Protein AF-A0A8K1ZG36-F1 (afdb_monomer)

InterPro domains:
  IPR039428 NADH-ubiquinone oxidoreductase chain 4L/Mnh complex subunit C1-like [PF00420] (2-79)

Secondary structure (DSSP, 8-state):
-HHHHH-TT-HHHHHHHHHHHHHHHHHHHHHHTTT-S-THHHHHHHHHHHHHHHHHHHHHHHHHHHHSS--GGGGGTT--

Foldseek 3Di:
DVCLVVVQFALVVVLVVLLVVLVVVLVVVCVVCVPPPCCVVSVVSVVVSVVVSVVSVVVQVVCCVPQVDRGPVSVVVPPD

Mean predicted aligned error: 7.89 Å

Structure (mmCIF, N/CA/C/O backbone):
data_AF-A0A8K1ZG36-F1
#
_entry.id   AF-A0A8K1ZG36-F1
#
loop_
_atom_site.group_PDB
_atom_site.id
_atom_site.type_symbol
_atom_site.label_atom_id
_atom_site.label_alt_id
_atom_site.label_comp_id
_atom_site.label_asym_id
_atom_site.label_entity_id
_atom_site.label_seq_id
_atom_site.pdbx_PDB_ins_code
_atom_site.Cartn_x
_atom_site.Cartn_y
_atom_site.Cartn_z
_atom_site.occupancy
_atom_site.B_iso_or_equiv
_atom_site.auth_seq_id
_atom_site.auth_comp_id
_atom_site.auth_asym_id
_atom_site.auth_atom_id
_atom_site.pdbx_PDB_model_num
ATOM 1 N N . MET A 1 1 ? 4.819 -0.803 10.632 1.00 55.97 1 MET A N 1
ATOM 2 C CA . MET A 1 1 ? 4.630 -2.271 10.703 1.00 55.97 1 MET A CA 1
ATOM 3 C C . MET A 1 1 ? 4.222 -2.750 12.088 1.00 55.97 1 MET A C 1
ATOM 5 O O . MET A 1 1 ? 3.154 -3.327 12.184 1.00 55.97 1 MET A O 1
ATOM 9 N N . TYR A 1 2 ? 4.966 -2.471 13.166 1.00 53.53 2 TYR A N 1
ATOM 10 C CA . TYR A 1 2 ? 4.537 -2.882 14.518 1.00 53.53 2 TYR A CA 1
ATOM 11 C C . TYR A 1 2 ? 3.154 -2.334 14.921 1.00 53.53 2 TYR A C 1
ATOM 13 O O . TYR A 1 2 ? 2.378 -3.031 15.564 1.00 53.53 2 TYR A O 1
ATOM 21 N N . SER A 1 3 ? 2.778 -1.135 14.462 1.00 57.75 3 SER A N 1
ATOM 22 C CA . SER A 1 3 ? 1.424 -0.598 14.666 1.00 57.75 3 SER A CA 1
ATOM 23 C C . SER A 1 3 ? 0.314 -1.417 13.991 1.00 57.75 3 SER A C 1
ATOM 25 O O . SER A 1 3 ? -0.789 -1.445 14.523 1.00 57.75 3 SER A O 1
ATOM 27 N N . PHE A 1 4 ? 0.591 -2.105 12.875 1.00 59.00 4 PHE A N 1
ATOM 28 C CA . PHE A 1 4 ? -0.380 -2.970 12.191 1.00 59.00 4 PHE A CA 1
ATOM 29 C C . PHE A 1 4 ? -0.752 -4.169 13.063 1.00 59.00 4 PHE A C 1
ATOM 31 O O . PHE A 1 4 ? -1.927 -4.477 13.223 1.00 59.00 4 PHE A O 1
ATOM 38 N N . PHE A 1 5 ? 0.252 -4.793 13.685 1.00 57.00 5 PHE A N 1
ATOM 39 C CA . PHE A 1 5 ? 0.060 -5.966 14.538 1.00 57.00 5 PHE A CA 1
ATOM 40 C C . PHE A 1 5 ? -0.524 -5.627 15.918 1.00 57.00 5 PHE A C 1
ATOM 42 O O . PHE A 1 5 ? -1.259 -6.435 16.473 1.00 57.00 5 PHE A O 1
ATOM 49 N N . TYR A 1 6 ? -0.223 -4.446 16.476 1.00 48.41 6 TYR A N 1
ATOM 50 C CA . TYR A 1 6 ? -0.617 -4.093 17.852 1.00 48.41 6 TYR A CA 1
ATOM 51 C C . TYR A 1 6 ? -1.837 -3.161 17.967 1.00 48.41 6 TYR A C 1
ATOM 53 O O . TYR A 1 6 ? -2.426 -3.066 19.043 1.00 48.41 6 TYR A O 1
ATOM 61 N N . LYS A 1 7 ? -2.237 -2.460 16.896 1.00 50.47 7 LYS A N 1
ATOM 62 C CA . LYS A 1 7 ? -3.394 -1.539 16.881 1.00 50.47 7 LYS A CA 1
ATOM 63 C C . LYS A 1 7 ? -4.424 -1.916 15.811 1.00 50.47 7 LYS A C 1
ATOM 65 O O . LYS A 1 7 ? -5.014 -1.044 15.174 1.00 50.47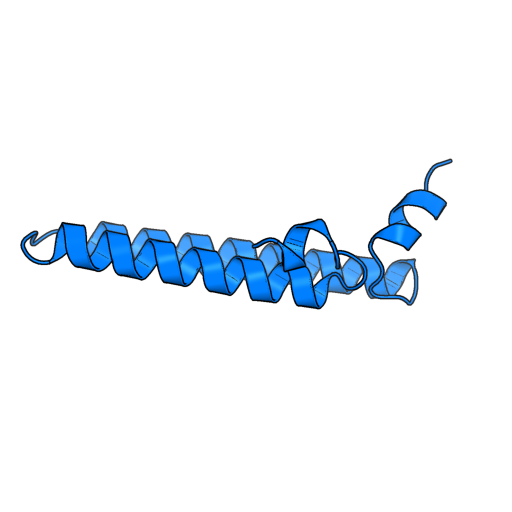 7 LYS A O 1
ATOM 70 N N . SER A 1 8 ? -4.699 -3.208 15.653 1.00 55.66 8 SER A N 1
ATOM 71 C CA . SER A 1 8 ? -5.749 -3.744 14.769 1.00 55.66 8 SER A CA 1
ATOM 72 C C . SER A 1 8 ? -7.173 -3.517 15.313 1.00 55.66 8 SER A C 1
ATOM 74 O O . SER A 1 8 ? -8.049 -4.365 15.166 1.00 55.66 8 SER A O 1
ATOM 76 N N . TYR A 1 9 ? -7.417 -2.388 15.981 1.00 61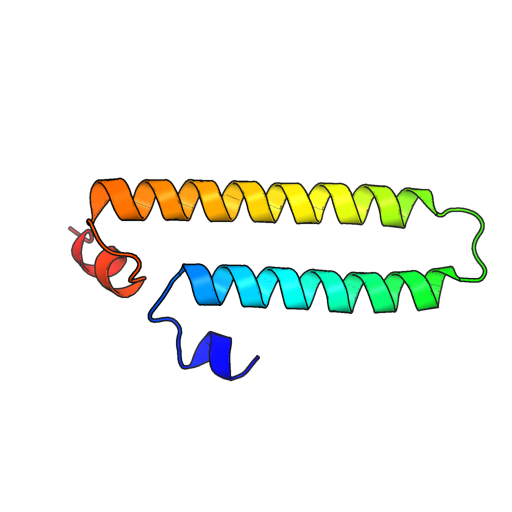.91 9 TYR A N 1
ATOM 77 C CA . TYR A 1 9 ? -8.736 -2.048 16.507 1.00 61.91 9 TYR A CA 1
ATOM 78 C C . TYR A 1 9 ? -9.607 -1.382 15.448 1.00 61.91 9 TYR A C 1
ATOM 80 O O . TYR A 1 9 ? -10.797 -1.623 15.445 1.00 61.91 9 TYR A O 1
ATOM 88 N N . HIS A 1 10 ? -9.033 -0.618 14.515 1.00 71.69 10 HIS A N 1
ATOM 89 C CA . HIS A 1 10 ? -9.788 0.025 13.439 1.00 71.69 10 HIS A CA 1
ATOM 90 C C . HIS A 1 10 ? -9.326 -0.488 12.081 1.00 71.69 10 HIS A C 1
ATOM 92 O O . HIS A 1 10 ? -8.153 -0.356 11.718 1.00 71.69 10 HIS A O 1
ATOM 98 N N . LEU A 1 11 ? -10.263 -1.039 11.319 1.00 72.88 11 LEU A N 1
ATOM 99 C CA . LEU A 1 11 ? -10.013 -1.659 10.018 1.00 72.88 11 LEU A CA 1
ATOM 100 C C . LEU A 1 11 ? -9.491 -0.649 8.979 1.00 72.88 11 LEU A C 1
ATOM 102 O O . LEU A 1 11 ? -8.619 -0.976 8.179 1.00 72.88 11 LEU A O 1
ATOM 106 N N . LEU A 1 12 ? -9.922 0.613 9.073 1.00 77.19 12 LEU A N 1
ATOM 107 C CA . LEU A 1 12 ? -9.423 1.716 8.244 1.00 77.19 12 LEU A CA 1
ATOM 108 C C . LEU A 1 12 ? -7.905 1.928 8.397 1.00 77.19 12 LEU A C 1
ATOM 110 O O . LEU A 1 12 ? -7.189 2.106 7.416 1.00 77.19 12 LEU A O 1
ATOM 114 N N . ASN A 1 13 ? -7.394 1.873 9.630 1.00 76.94 13 ASN A N 1
ATOM 115 C CA . ASN A 1 13 ? -5.969 2.079 9.901 1.00 76.94 13 ASN A CA 1
ATOM 116 C C . ASN A 1 13 ? -5.115 0.914 9.364 1.00 76.94 13 ASN A C 1
ATOM 118 O O . ASN A 1 13 ? -3.960 1.103 8.985 1.00 76.94 13 ASN A O 1
ATOM 122 N N . MET A 1 14 ? -5.703 -0.285 9.291 1.00 80.25 14 MET A N 1
ATOM 123 C CA . MET A 1 14 ? -5.084 -1.445 8.649 1.00 80.25 14 MET A CA 1
ATOM 124 C C . MET A 1 14 ? -4.982 -1.228 7.132 1.00 80.25 14 MET A C 1
ATOM 126 O O . MET A 1 14 ? -3.894 -1.385 6.581 1.00 80.25 14 MET A O 1
ATOM 130 N N . LEU A 1 15 ? -6.062 -0.784 6.479 1.00 83.75 15 LEU A N 1
ATOM 131 C CA . LEU A 1 15 ? -6.085 -0.476 5.039 1.00 83.75 15 LEU A CA 1
ATOM 132 C C . LEU A 1 15 ? -5.057 0.597 4.660 1.00 83.75 15 LEU A C 1
ATOM 134 O O . LEU A 1 15 ? -4.256 0.386 3.753 1.00 83.75 15 LEU A O 1
ATOM 138 N N . LEU A 1 16 ? -4.995 1.695 5.417 1.00 83.44 16 LEU A N 1
ATOM 139 C CA . LEU A 1 16 ? -4.050 2.786 5.155 1.00 83.44 16 LEU A CA 1
ATOM 140 C C . LEU A 1 16 ? -2.585 2.339 5.292 1.00 83.44 16 LEU A C 1
ATOM 142 O O . LEU A 1 16 ? -1.709 2.745 4.529 1.00 83.44 16 LEU A O 1
ATOM 146 N N . SER A 1 17 ? -2.299 1.457 6.252 1.00 84.75 17 SER A N 1
ATOM 147 C CA . SER A 1 17 ? -0.953 0.896 6.396 1.00 84.75 17 SER A CA 1
ATOM 148 C C . SER A 1 17 ? -0.580 -0.086 5.276 1.00 84.75 17 SER A C 1
ATOM 150 O O . SER A 1 17 ? 0.604 -0.227 4.962 1.00 84.75 17 SER A O 1
ATOM 152 N N . LEU A 1 18 ? -1.574 -0.739 4.665 1.00 84.19 18 LEU A N 1
ATOM 153 C CA . LEU A 1 18 ? -1.391 -1.659 3.545 1.00 84.19 18 LEU A CA 1
ATOM 154 C C . LEU A 1 18 ? -1.115 -0.886 2.250 1.00 84.19 18 LEU A C 1
ATOM 156 O O . LEU A 1 18 ? -0.179 -1.226 1.527 1.00 84.19 18 LEU A O 1
ATOM 160 N N . GLU A 1 19 ? -1.824 0.223 2.022 1.00 88.75 19 GLU A N 1
ATOM 161 C CA . GLU A 1 19 ? -1.500 1.160 0.939 1.00 88.75 19 GLU A CA 1
ATOM 162 C C . GLU A 1 19 ? -0.073 1.701 1.078 1.00 88.75 19 GLU A C 1
ATOM 164 O O . GLU A 1 19 ? 0.700 1.654 0.119 1.00 88.75 19 GLU A O 1
ATOM 169 N N . TYR A 1 20 ? 0.338 2.115 2.281 1.00 87.56 20 TYR A N 1
ATOM 170 C CA . TYR A 1 20 ? 1.718 2.548 2.519 1.00 87.56 20 TYR A CA 1
ATOM 171 C C . TYR A 1 20 ? 2.750 1.465 2.159 1.00 87.56 20 TYR A C 1
ATOM 173 O O . TYR A 1 20 ? 3.788 1.764 1.568 1.00 87.56 20 TYR A O 1
ATOM 181 N N . PHE A 1 21 ? 2.472 0.196 2.467 1.00 88.69 21 PHE A N 1
ATOM 182 C CA . PHE A 1 21 ? 3.364 -0.908 2.113 1.00 88.69 21 PHE A CA 1
ATOM 183 C C . PHE A 1 21 ? 3.452 -1.128 0.594 1.00 88.69 21 PHE A C 1
ATOM 185 O O . PHE A 1 21 ? 4.558 -1.288 0.070 1.00 88.69 21 PHE A O 1
ATOM 192 N N . SER A 1 22 ? 2.324 -1.058 -0.122 1.00 91.12 22 SER A N 1
ATOM 193 C CA . SER A 1 22 ? 2.303 -1.158 -1.589 1.00 91.12 22 SER A CA 1
ATOM 194 C C . SER A 1 22 ? 3.126 -0.055 -2.267 1.00 91.12 22 SER A C 1
ATOM 196 O O . SER A 1 22 ? 3.882 -0.336 -3.199 1.00 91.12 22 SER A O 1
ATOM 198 N N . LEU A 1 23 ? 3.083 1.174 -1.737 1.00 91.00 23 LEU A N 1
ATOM 199 C CA . LEU A 1 23 ? 3.902 2.287 -2.222 1.00 91.00 23 LEU A CA 1
ATOM 200 C C . LEU A 1 23 ? 5.396 2.052 -1.980 1.00 91.00 23 LEU A C 1
ATOM 202 O O . LEU A 1 23 ? 6.206 2.301 -2.872 1.00 91.00 23 LEU A O 1
ATOM 206 N N . MET A 1 24 ? 5.782 1.527 -0.814 1.00 91.88 24 MET A N 1
ATOM 207 C CA . MET A 1 24 ? 7.188 1.198 -0.548 1.00 91.88 24 MET A CA 1
ATOM 208 C C . MET A 1 24 ? 7.706 0.119 -1.507 1.00 91.88 24 MET A C 1
ATOM 210 O O . MET A 1 24 ? 8.829 0.226 -2.002 1.00 91.88 24 MET A O 1
ATOM 214 N N . ILE A 1 25 ? 6.898 -0.898 -1.819 1.00 89.75 25 ILE A N 1
ATOM 215 C CA . ILE A 1 25 ? 7.260 -1.917 -2.817 1.00 89.75 25 ILE A CA 1
ATOM 216 C C . ILE A 1 25 ? 7.370 -1.293 -4.210 1.00 89.75 25 ILE A C 1
ATOM 218 O O . ILE A 1 25 ? 8.350 -1.550 -4.910 1.00 89.75 25 ILE A O 1
ATOM 222 N N . PHE A 1 26 ? 6.424 -0.433 -4.592 1.00 91.50 26 PHE A N 1
ATOM 223 C CA . PHE A 1 26 ? 6.459 0.264 -5.876 1.00 91.50 26 PHE A CA 1
ATOM 224 C C . PHE A 1 26 ? 7.744 1.083 -6.050 1.00 91.50 26 PHE A C 1
ATOM 226 O O . PHE A 1 26 ? 8.397 0.979 -7.086 1.00 91.50 26 PHE A O 1
ATOM 233 N N . MET A 1 27 ? 8.158 1.838 -5.028 1.00 90.50 27 MET A N 1
ATOM 234 C CA . MET A 1 27 ? 9.394 2.628 -5.079 1.00 90.50 27 MET A CA 1
ATOM 235 C C . MET A 1 27 ? 10.640 1.747 -5.244 1.00 90.50 27 MET A C 1
ATOM 237 O O . MET A 1 27 ? 11.541 2.096 -6.008 1.00 90.50 27 MET A O 1
ATOM 241 N N . ASN A 1 28 ? 10.682 0.581 -4.591 1.00 88.62 28 ASN A N 1
ATOM 242 C CA . ASN A 1 28 ? 11.777 -0.378 -4.764 1.00 88.62 28 ASN A CA 1
ATOM 243 C C . ASN A 1 28 ? 11.794 -0.988 -6.174 1.00 88.62 28 ASN A C 1
ATOM 245 O O . ASN A 1 28 ? 12.854 -1.078 -6.794 1.00 88.62 28 ASN A O 1
ATOM 24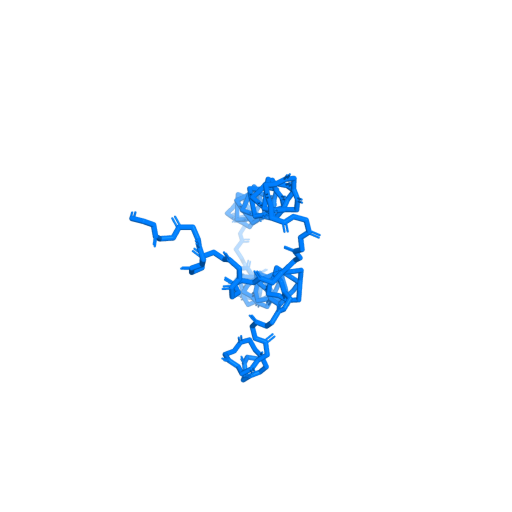9 N N . LEU A 1 29 ? 10.628 -1.368 -6.707 1.00 87.50 29 LEU A N 1
ATOM 250 C CA . LEU A 1 29 ? 10.499 -1.891 -8.072 1.00 87.50 29 LEU A CA 1
ATOM 251 C C . LEU A 1 29 ? 10.879 -0.839 -9.115 1.00 87.50 29 LEU A C 1
ATOM 253 O O . LEU A 1 29 ? 11.545 -1.157 -10.100 1.00 87.50 29 LEU A O 1
ATOM 257 N N . TYR A 1 30 ? 10.502 0.418 -8.890 1.00 87.56 30 TYR A N 1
ATOM 258 C CA . TYR A 1 30 ? 10.870 1.530 -9.756 1.00 87.56 30 TYR A CA 1
ATOM 259 C C . TYR A 1 30 ? 12.388 1.750 -9.780 1.00 87.56 30 TYR A C 1
ATOM 261 O O . TYR A 1 30 ? 12.965 1.922 -10.852 1.00 87.56 30 TYR A O 1
ATOM 269 N N . LEU A 1 31 ? 13.057 1.661 -8.625 1.00 87.81 31 LEU A N 1
ATOM 270 C CA . LEU A 1 31 ? 14.516 1.758 -8.556 1.00 87.81 31 LEU A CA 1
ATOM 271 C C . LEU A 1 31 ? 15.201 0.589 -9.282 1.00 87.81 31 LEU A C 1
ATOM 273 O O . LEU A 1 31 ? 16.156 0.803 -10.026 1.00 87.81 31 LEU A O 1
ATOM 277 N N . LEU A 1 32 ? 14.683 -0.634 -9.122 1.00 85.19 32 LEU A N 1
ATOM 278 C CA . LEU A 1 32 ? 15.206 -1.830 -9.791 1.00 85.19 32 LEU A CA 1
ATOM 279 C C . LEU A 1 32 ? 15.053 -1.755 -11.322 1.00 85.19 32 LEU A C 1
ATOM 281 O O . LEU A 1 32 ? 15.905 -2.232 -12.067 1.00 85.19 32 LEU A O 1
ATOM 285 N N . THR A 1 33 ? 13.963 -1.148 -11.793 1.00 84.75 33 THR A N 1
ATOM 286 C CA . THR A 1 33 ? 13.618 -1.049 -13.221 1.00 84.75 33 THR A CA 1
ATOM 287 C C . THR A 1 33 ? 14.073 0.256 -13.872 1.00 84.75 33 THR A C 1
ATOM 289 O O . THR A 1 33 ? 13.816 0.455 -15.057 1.00 84.75 33 THR A O 1
ATOM 292 N N . TRP A 1 34 ? 14.803 1.123 -13.158 1.00 80.31 34 TRP A N 1
ATOM 293 C CA . TRP A 1 34 ? 15.215 2.450 -13.638 1.00 80.31 34 TRP A CA 1
ATOM 294 C C . TRP A 1 34 ? 15.978 2.419 -14.979 1.00 80.31 34 TRP A C 1
ATOM 296 O O . TRP A 1 34 ? 15.883 3.357 -15.767 1.00 80.31 34 TRP A O 1
ATOM 306 N N . GLY A 1 35 ? 16.704 1.333 -15.268 1.00 75.00 35 GLY A N 1
ATOM 307 C CA . GLY A 1 35 ? 17.436 1.134 -16.528 1.00 75.00 35 GLY A CA 1
ATOM 308 C C . GLY A 1 35 ? 16.740 0.244 -17.565 1.00 75.00 35 GLY A C 1
ATOM 309 O O . GLY A 1 35 ? 17.288 0.039 -18.646 1.00 75.00 35 GLY A O 1
ATOM 310 N N . MET A 1 36 ? 15.566 -0.305 -17.253 1.00 79.62 36 MET A N 1
ATOM 311 C CA . MET A 1 36 ? 14.844 -1.238 -18.122 1.00 79.62 36 MET A CA 1
ATOM 312 C C . MET A 1 36 ? 13.789 -0.480 -18.938 1.00 79.62 36 MET A C 1
ATOM 314 O O . MET A 1 36 ? 13.051 0.349 -18.407 1.00 79.62 36 MET A O 1
ATOM 318 N N . MET A 1 37 ? 13.682 -0.775 -20.237 1.00 67.62 37 MET A N 1
ATOM 319 C CA . MET A 1 37 ? 12.677 -0.147 -21.115 1.00 67.62 37 MET A CA 1
ATOM 320 C C . MET A 1 37 ? 11.244 -0.635 -20.838 1.00 67.62 37 MET A C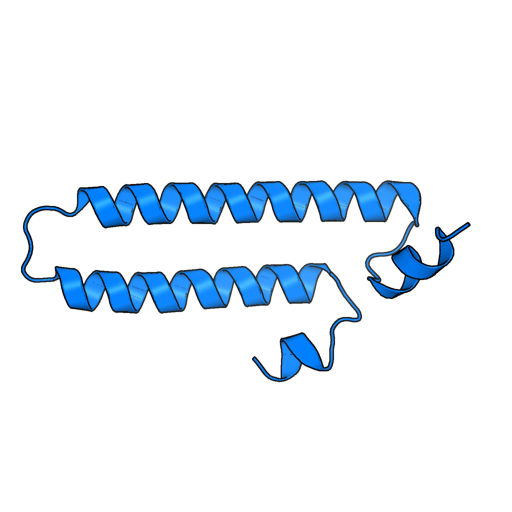 1
ATOM 322 O O . MET A 1 37 ? 10.273 0.049 -21.156 1.00 67.62 37 MET A O 1
ATOM 326 N N . GLU A 1 38 ? 11.099 -1.793 -20.195 1.00 72.19 38 GLU A N 1
ATOM 327 C CA . GLU A 1 38 ? 9.819 -2.463 -19.956 1.00 72.19 38 GLU A CA 1
ATOM 328 C C . GLU A 1 38 ? 9.114 -1.933 -18.694 1.00 72.19 38 GLU A C 1
ATOM 330 O O . GLU A 1 38 ? 9.003 -2.610 -17.670 1.00 72.19 38 GLU A O 1
ATOM 335 N N . LYS A 1 39 ? 8.603 -0.697 -18.759 1.00 78.56 39 LYS A N 1
ATOM 336 C CA . LYS A 1 39 ? 7.839 -0.069 -17.658 1.00 78.56 39 LYS A CA 1
ATOM 337 C C . LYS A 1 39 ? 6.414 -0.617 -17.499 1.00 78.56 39 LYS A C 1
ATOM 339 O O . LYS A 1 39 ? 5.747 -0.299 -16.516 1.00 78.56 39 LYS A O 1
ATOM 344 N N . TYR A 1 40 ? 5.940 -1.457 -18.421 1.00 85.50 40 TYR A N 1
ATOM 345 C CA . TYR A 1 40 ? 4.590 -2.031 -18.377 1.00 85.50 40 TYR A CA 1
ATOM 346 C C . TYR A 1 40 ? 4.330 -2.836 -17.098 1.00 85.50 40 TYR A C 1
ATOM 348 O O . TYR A 1 40 ? 3.231 -2.777 -16.552 1.00 85.50 40 TYR A O 1
ATOM 356 N N . VAL A 1 41 ? 5.350 -3.515 -16.563 1.00 83.69 41 VAL A N 1
ATOM 357 C CA . VAL A 1 41 ? 5.246 -4.292 -15.315 1.00 83.69 41 VAL A CA 1
ATOM 358 C C . VAL A 1 41 ? 4.878 -3.404 -14.119 1.00 83.69 41 VAL A C 1
ATOM 360 O O . VAL A 1 41 ? 4.047 -3.794 -13.301 1.00 83.69 41 VAL A O 1
ATOM 363 N N . LEU A 1 42 ? 5.422 -2.184 -14.048 1.00 88.12 42 LEU A N 1
ATOM 364 C CA . LEU A 1 42 ? 5.079 -1.211 -13.004 1.00 88.12 42 LEU A CA 1
ATOM 365 C C . LEU A 1 42 ? 3.614 -0.772 -13.105 1.00 88.12 42 LEU A C 1
ATOM 367 O O . LEU A 1 42 ? 2.947 -0.597 -12.089 1.00 88.12 42 LEU A O 1
ATOM 371 N N . MET A 1 43 ? 3.108 -0.615 -14.330 1.00 88.56 43 MET A N 1
ATOM 372 C CA . MET A 1 43 ? 1.725 -0.206 -14.566 1.00 88.56 43 MET A CA 1
ATOM 373 C C . MET A 1 43 ? 0.744 -1.311 -14.161 1.00 88.56 43 MET A C 1
ATOM 375 O O . MET A 1 43 ? -0.231 -1.030 -13.467 1.00 88.56 43 MET A O 1
ATOM 379 N N . TYR A 1 44 ? 1.034 -2.569 -14.507 1.00 91.38 44 TYR A N 1
ATOM 380 C CA . TYR A 1 44 ? 0.239 -3.710 -14.044 1.00 91.38 44 TYR A CA 1
ATOM 381 C C . TYR A 1 44 ? 0.241 -3.830 -12.518 1.00 91.38 44 TYR A C 1
ATOM 383 O O . TYR A 1 44 ? -0.820 -4.023 -11.928 1.00 91.38 44 TYR A O 1
ATOM 391 N N . PHE A 1 45 ? 1.400 -3.660 -11.874 1.00 90.69 45 PHE A N 1
ATOM 392 C CA . PHE A 1 45 ? 1.500 -3.682 -10.414 1.00 90.69 45 PHE A CA 1
ATOM 393 C C . PHE A 1 45 ? 0.589 -2.632 -9.761 1.00 90.69 45 PHE A C 1
ATOM 395 O O . PHE A 1 45 ? -0.169 -2.957 -8.850 1.00 90.69 45 PHE A O 1
ATOM 402 N N . LEU A 1 46 ? 0.593 -1.396 -10.271 1.00 91.25 46 LEU A N 1
ATOM 403 C CA . LEU A 1 46 ? -0.271 -0.331 -9.755 1.00 91.25 46 LEU A CA 1
ATOM 404 C C . LEU A 1 46 ? -1.762 -0.658 -9.900 1.00 91.25 46 LEU A C 1
ATOM 406 O O . LEU A 1 46 ? -2.525 -0.401 -8.970 1.00 91.25 46 LEU A O 1
ATOM 410 N N . VAL A 1 47 ? -2.183 -1.247 -11.025 1.00 95.12 47 VAL A N 1
ATOM 411 C CA . VAL A 1 47 ? -3.584 -1.659 -11.220 1.00 95.12 47 VAL A CA 1
ATOM 412 C C . VAL A 1 47 ? -3.991 -2.693 -10.171 1.00 95.12 47 VAL A C 1
ATOM 414 O O . VAL A 1 47 ? -5.030 -2.525 -9.533 1.00 95.12 47 VAL A O 1
ATOM 417 N N . PHE A 1 48 ? -3.159 -3.710 -9.927 1.00 92.25 48 PHE A N 1
ATOM 418 C CA . PHE A 1 48 ? -3.433 -4.704 -8.886 1.00 92.25 48 PHE A CA 1
ATOM 419 C C . PHE A 1 48 ? -3.521 -4.077 -7.489 1.00 92.25 48 PHE A C 1
ATOM 421 O O . PHE A 1 48 ? -4.463 -4.384 -6.759 1.00 92.25 48 PHE A O 1
ATOM 428 N N . CYS A 1 49 ? -2.627 -3.148 -7.137 1.00 93.38 49 CYS A N 1
ATOM 429 C CA . CYS A 1 49 ? -2.684 -2.464 -5.841 1.00 93.38 49 CYS A CA 1
ATOM 430 C C . CYS A 1 49 ? -3.977 -1.656 -5.650 1.00 93.38 49 CYS A C 1
ATOM 432 O O . CYS A 1 49 ? -4.585 -1.713 -4.581 1.00 93.38 49 CYS A O 1
ATOM 434 N N . VAL A 1 50 ? -4.439 -0.938 -6.679 1.00 94.31 50 VAL A N 1
ATOM 435 C CA . VAL A 1 50 ? -5.706 -0.188 -6.602 1.00 94.31 50 VAL A CA 1
ATOM 436 C C . VAL A 1 50 ? -6.900 -1.140 -6.477 1.00 94.31 50 VAL A C 1
ATOM 438 O O . VAL A 1 50 ? -7.827 -0.863 -5.714 1.00 94.31 50 VAL A O 1
ATOM 441 N N . CYS A 1 51 ? -6.880 -2.278 -7.178 1.00 93.50 51 CYS A N 1
ATOM 442 C CA . CYS A 1 51 ? -7.926 -3.296 -7.065 1.00 93.50 51 CYS A CA 1
ATOM 443 C C . CYS A 1 51 ? -8.000 -3.906 -5.657 1.00 93.50 51 CYS A C 1
ATOM 445 O O . CYS A 1 51 ? -9.101 -4.055 -5.124 1.00 93.50 51 CYS A O 1
ATOM 447 N N . GLU A 1 52 ? -6.861 -4.218 -5.035 1.00 89.25 52 GLU A N 1
ATOM 448 C CA . GLU A 1 52 ? -6.816 -4.699 -3.647 1.00 89.25 52 GLU A CA 1
ATOM 449 C C . GLU A 1 52 ? -7.340 -3.648 -2.661 1.00 89.25 52 GLU A C 1
ATOM 451 O O . GLU A 1 52 ? -8.122 -3.982 -1.766 1.00 89.25 52 GLU A O 1
ATOM 456 N N . GLY A 1 53 ? -6.990 -2.372 -2.862 1.00 91.44 53 GLY A N 1
ATOM 457 C CA . GLY A 1 53 ? -7.531 -1.259 -2.080 1.00 91.44 53 GLY A CA 1
ATOM 458 C C . GLY A 1 53 ? -9.056 -1.169 -2.186 1.00 91.44 53 GLY A C 1
ATOM 459 O O . GLY A 1 53 ? -9.755 -1.191 -1.171 1.00 91.44 53 GLY A O 1
ATOM 460 N N . ALA A 1 54 ? -9.597 -1.159 -3.409 1.00 93.44 54 ALA A N 1
ATOM 461 C CA . ALA A 1 54 ? -11.042 -1.118 -3.648 1.00 93.44 54 ALA A CA 1
ATOM 462 C C . ALA A 1 54 ? -11.773 -2.321 -3.025 1.00 93.44 54 ALA A C 1
ATOM 464 O O . ALA A 1 54 ? -12.830 -2.160 -2.407 1.00 93.44 54 ALA A O 1
ATOM 465 N N . PHE A 1 55 ? -11.190 -3.518 -3.134 1.00 89.62 55 PHE A N 1
ATOM 466 C CA . PHE A 1 55 ? -11.722 -4.721 -2.502 1.00 89.62 55 PHE A CA 1
ATOM 467 C C . PHE A 1 55 ? -11.732 -4.595 -0.970 1.00 89.62 55 PHE A C 1
ATOM 469 O O . PHE A 1 55 ? -12.764 -4.833 -0.336 1.00 89.62 55 PHE A O 1
ATOM 476 N N . GLY A 1 56 ? -10.637 -4.130 -0.368 1.00 89.44 56 GLY A N 1
ATOM 477 C CA . GLY A 1 56 ? -10.535 -3.912 1.074 1.00 89.44 56 GLY A CA 1
ATOM 478 C C . GLY A 1 56 ? -11.527 -2.872 1.617 1.00 89.44 56 GLY A C 1
ATOM 479 O O . GLY A 1 56 ? -12.157 -3.095 2.654 1.00 89.44 56 GLY A O 1
ATOM 480 N N . LEU A 1 57 ? -11.741 -1.774 0.888 1.00 86.81 57 LEU A N 1
ATOM 481 C CA . LEU A 1 57 ? -12.758 -0.768 1.213 1.00 86.81 57 LEU A CA 1
ATOM 482 C C . LEU A 1 57 ? -14.184 -1.326 1.109 1.00 86.81 57 LEU A C 1
ATOM 484 O O . LEU A 1 57 ? -15.016 -1.042 1.971 1.00 86.81 57 LEU A O 1
ATOM 488 N N . SER A 1 58 ?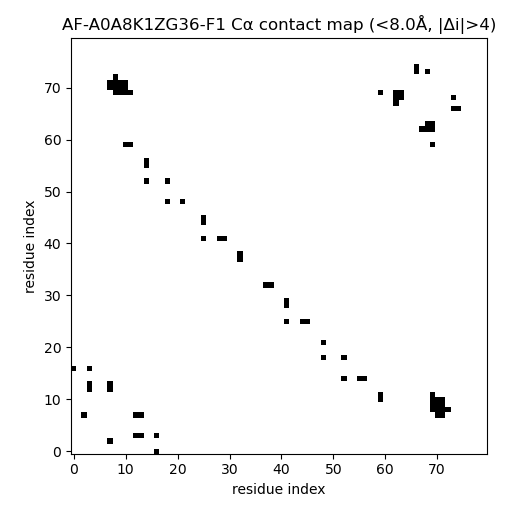 -14.475 -2.148 0.097 1.00 89.44 58 SER 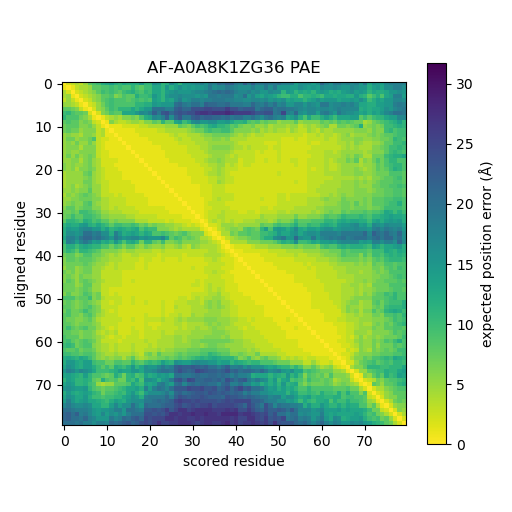A N 1
ATOM 489 C CA . SER A 1 58 ? -15.797 -2.776 -0.047 1.00 89.44 58 SER A CA 1
ATOM 490 C C . SER A 1 58 ? -16.135 -3.689 1.141 1.00 89.44 58 SER A C 1
ATOM 492 O O . SER A 1 58 ? -17.259 -3.655 1.652 1.00 89.44 58 SER A O 1
ATOM 494 N N . LEU A 1 59 ? -15.137 -4.420 1.652 1.00 85.38 59 LEU A N 1
ATOM 495 C CA . LEU A 1 59 ? -15.266 -5.226 2.862 1.00 85.38 59 LEU A CA 1
ATOM 496 C C . LEU A 1 59 ? -15.502 -4.351 4.093 1.00 85.38 59 LEU A C 1
ATOM 498 O O . LEU A 1 59 ? -16.413 -4.645 4.865 1.00 85.38 59 LEU A O 1
ATOM 502 N N . LEU A 1 60 ? -14.761 -3.252 4.252 1.00 83.94 60 LEU A N 1
ATOM 503 C CA . LEU A 1 60 ? -14.980 -2.319 5.360 1.00 83.94 60 LEU A CA 1
ATOM 504 C C . LEU A 1 60 ? -16.416 -1.782 5.358 1.00 83.94 60 LEU A C 1
ATOM 506 O O . LEU A 1 60 ? -17.100 -1.858 6.375 1.00 83.94 60 LEU A O 1
ATOM 510 N N . VAL A 1 61 ? -16.914 -1.331 4.204 1.00 85.44 61 VAL A N 1
ATOM 511 C CA . VAL A 1 61 ? -18.295 -0.842 4.074 1.00 85.44 61 VAL A CA 1
ATOM 512 C C . VAL A 1 61 ? -19.308 -1.931 4.435 1.00 85.44 61 VAL A C 1
ATOM 514 O O . VAL A 1 61 ? -20.312 -1.635 5.081 1.00 85.44 61 VAL A O 1
ATOM 517 N N . S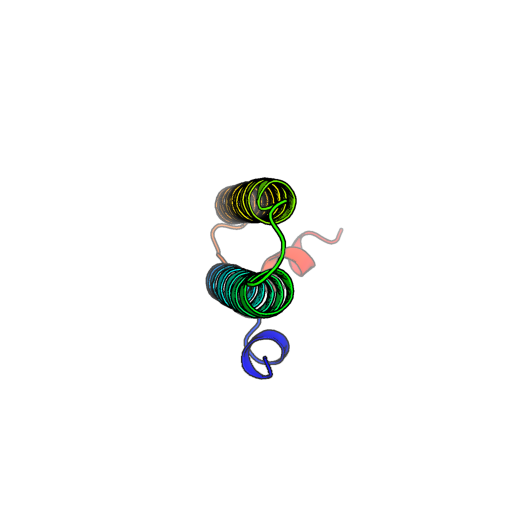ER A 1 62 ? -19.062 -3.189 4.056 1.00 80.50 62 SER A N 1
ATOM 518 C CA . SER A 1 62 ? -19.939 -4.298 4.449 1.00 80.50 62 SER A CA 1
ATOM 519 C C . SER A 1 62 ? -19.942 -4.519 5.968 1.00 80.50 62 SER A C 1
ATOM 521 O O . SER A 1 62 ? -21.011 -4.651 6.560 1.00 80.50 62 SER A O 1
ATOM 523 N N . LEU A 1 63 ? -18.780 -4.450 6.621 1.00 76.31 63 LEU A N 1
ATOM 524 C CA . LEU A 1 63 ? -18.648 -4.638 8.068 1.00 76.31 63 LEU A CA 1
ATOM 525 C C . LEU A 1 63 ? -19.328 -3.524 8.861 1.00 76.31 63 LEU A C 1
ATOM 527 O O . LEU A 1 63 ? -20.027 -3.812 9.832 1.00 76.31 63 LEU A O 1
ATOM 531 N N . VAL A 1 64 ? -19.214 -2.277 8.403 1.00 79.50 64 VAL A N 1
ATOM 532 C CA . VAL A 1 64 ? -19.943 -1.148 8.998 1.00 79.50 64 VAL A CA 1
ATOM 533 C C . VAL A 1 64 ? -21.454 -1.351 8.890 1.00 79.50 64 VAL A C 1
ATOM 535 O O . VAL A 1 64 ? -22.170 -1.072 9.847 1.00 79.50 64 VAL A O 1
ATOM 538 N N . ARG A 1 65 ? -21.963 -1.880 7.768 1.00 77.88 65 ARG A N 1
ATOM 539 C CA . ARG A 1 65 ? -23.407 -2.133 7.603 1.00 77.88 65 ARG A CA 1
ATOM 540 C C . ARG A 1 65 ? -23.929 -3.273 8.480 1.00 77.88 65 ARG A C 1
ATOM 542 O O . ARG A 1 65 ? -25.064 -3.180 8.934 1.00 77.88 65 ARG A O 1
ATOM 549 N N . PHE A 1 66 ? -23.144 -4.330 8.701 1.00 67.19 66 PHE A N 1
ATOM 550 C CA . PHE A 1 66 ? -23.579 -5.486 9.496 1.00 67.19 66 PHE A CA 1
ATOM 551 C C . PHE A 1 66 ? -23.391 -5.291 11.006 1.00 67.19 66 PHE A C 1
ATOM 553 O O . PHE A 1 66 ? -24.283 -5.641 11.774 1.00 67.19 66 PHE A O 1
ATOM 560 N N . ASN A 1 67 ? -22.267 -4.709 11.433 1.00 67.94 67 ASN A N 1
ATOM 561 C CA . ASN A 1 67 ? -21.894 -4.630 12.850 1.00 67.94 67 ASN A CA 1
ATOM 562 C C . ASN A 1 67 ? -21.972 -3.204 13.424 1.00 67.94 67 ASN A C 1
ATOM 564 O O . ASN A 1 67 ? -21.768 -3.018 14.623 1.00 67.94 67 ASN A O 1
ATOM 568 N N . GLY A 1 68 ? -22.234 -2.190 12.590 1.00 65.50 68 GLY A N 1
ATOM 569 C CA . GLY A 1 68 ? -22.322 -0.785 13.002 1.00 65.50 68 GLY A CA 1
ATOM 570 C C . GLY A 1 68 ? -20.998 -0.173 13.468 1.00 65.50 68 GLY A C 1
ATOM 571 O O . GLY A 1 68 ? -20.999 0.950 13.966 1.00 65.50 68 GLY A O 1
ATOM 572 N N . ASN A 1 69 ? -19.878 -0.900 13.359 1.00 65.25 69 ASN A N 1
ATOM 573 C CA . ASN A 1 69 ? -18.606 -0.494 13.942 1.00 65.25 69 ASN A CA 1
ATOM 574 C C . ASN A 1 69 ? -17.394 -1.002 13.139 1.00 65.25 69 ASN A C 1
ATOM 576 O O . ASN A 1 69 ? -17.376 -2.141 12.677 1.00 65.25 69 ASN A O 1
ATOM 580 N N . ASP A 1 70 ? -16.345 -0.181 13.053 1.00 63.22 70 ASP A N 1
ATOM 581 C CA . ASP A 1 70 ? -15.113 -0.435 12.284 1.00 63.22 70 ASP A CA 1
ATOM 582 C C . ASP A 1 70 ? -14.120 -1.390 12.977 1.00 63.22 70 ASP A C 1
ATOM 584 O O . ASP A 1 70 ? -12.961 -1.512 12.559 1.00 63.22 70 ASP A O 1
ATOM 588 N N . TYR A 1 71 ? -14.536 -2.052 14.063 1.00 65.50 71 TYR A N 1
ATOM 589 C CA . TYR A 1 71 ? -13.651 -2.911 14.845 1.00 65.50 71 TYR A CA 1
ATOM 590 C C . TYR A 1 71 ? -13.643 -4.339 14.331 1.00 65.50 71 TYR A C 1
ATOM 592 O O . TYR A 1 71 ? -14.661 -5.032 14.353 1.00 65.50 71 TYR A O 1
ATOM 600 N N . VAL A 1 72 ? -12.441 -4.822 14.008 1.00 61.09 72 VAL A N 1
ATOM 601 C CA . VAL A 1 72 ? -12.175 -6.224 13.649 1.00 61.09 72 VAL A CA 1
ATOM 602 C C . VAL A 1 72 ? -12.641 -7.173 14.761 1.00 61.09 72 VAL A C 1
ATOM 604 O O . VAL A 1 72 ? -13.074 -8.286 14.496 1.00 61.09 72 VAL A O 1
ATOM 607 N N . GLN A 1 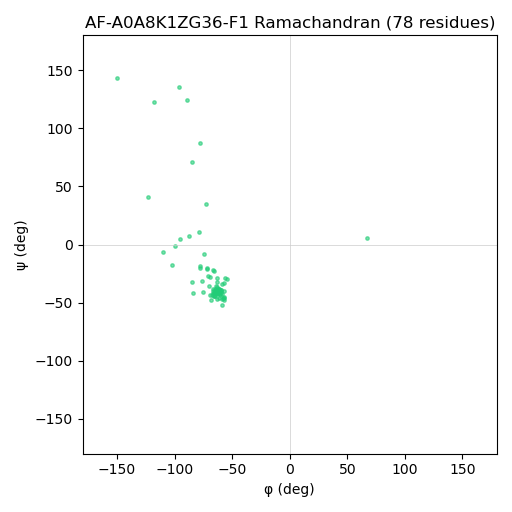73 ? -12.634 -6.725 16.018 1.00 57.34 73 GLN A N 1
ATOM 608 C CA . GLN A 1 73 ? -13.062 -7.532 17.162 1.00 57.34 73 GLN A CA 1
ATOM 609 C C . GLN A 1 73 ? -14.565 -7.877 17.143 1.00 57.34 73 GLN A C 1
ATOM 611 O O . GLN A 1 73 ? -14.960 -8.897 17.703 1.00 57.34 73 GLN A O 1
ATOM 616 N N . SER A 1 74 ? -15.392 -7.098 16.432 1.00 56.91 74 SER A N 1
ATOM 617 C CA . SER A 1 74 ? -16.820 -7.399 16.240 1.00 56.91 74 SER A CA 1
ATOM 618 C C . SER A 1 74 ? -17.075 -8.582 15.290 1.00 56.91 74 SER A C 1
ATOM 620 O O . SER A 1 74 ? -18.112 -9.228 15.396 1.00 56.91 74 SER A O 1
ATOM 622 N N . LEU A 1 75 ? -16.118 -8.942 14.422 1.00 57.72 75 LEU A N 1
ATOM 623 C CA . LEU A 1 75 ? -16.199 -10.152 13.584 1.00 57.72 75 LEU A CA 1
ATOM 624 C C . LEU A 1 75 ? -16.146 -11.447 14.402 1.00 57.72 75 LEU A C 1
ATOM 626 O O . LEU A 1 75 ? -16.572 -12.494 13.931 1.00 57.72 75 LEU A O 1
ATOM 630 N N . PHE A 1 76 ? -15.606 -11.408 15.622 1.00 54.25 76 PHE A N 1
ATOM 631 C CA . PHE A 1 76 ? -15.613 -12.576 16.502 1.00 54.25 76 PHE A CA 1
ATOM 632 C C . PHE A 1 76 ? -16.974 -12.796 17.181 1.00 54.25 76 PHE A C 1
ATOM 634 O O . PHE A 1 76 ? -17.247 -13.918 17.590 1.00 54.25 76 PHE A O 1
ATOM 641 N N . LEU A 1 77 ? -17.828 -11.766 17.267 1.00 50.78 77 LEU A N 1
ATOM 642 C CA . LEU A 1 77 ? -19.182 -11.858 17.832 1.00 50.78 77 LEU A CA 1
ATOM 643 C C . LEU A 1 77 ? -20.197 -12.496 16.870 1.00 50.78 77 LEU A C 1
ATOM 645 O O . LEU A 1 77 ? -21.226 -12.978 17.326 1.00 50.78 77 LEU A O 1
ATOM 649 N N . THR A 1 78 ? -19.908 -12.550 15.566 1.00 51.94 78 THR A N 1
ATOM 650 C CA . THR A 1 78 ? -20.730 -13.267 14.572 1.00 51.94 78 THR A CA 1
ATOM 651 C C . THR A 1 78 ? -20.344 -14.741 14.418 1.00 51.94 78 THR A C 1
ATOM 653 O O . THR A 1 78 ? -20.877 -15.427 13.548 1.00 51.94 78 THR A O 1
ATOM 656 N N . LYS A 1 79 ? -19.440 -15.255 15.266 1.00 38.69 79 LYS A N 1
ATOM 657 C CA . LYS A 1 79 ? -19.202 -16.695 15.405 1.00 38.69 79 LYS A CA 1
ATOM 658 C C . LYS A 1 79 ? -20.319 -17.308 16.251 1.00 38.69 79 LYS A C 1
ATOM 660 O O . LYS A 1 79 ? -20.194 -17.408 17.470 1.00 38.69 79 LYS A O 1
ATOM 665 N N . CYS A 1 80 ? -21.398 -17.698 15.585 1.00 50.12 80 CYS A N 1
ATOM 666 C CA . CYS A 1 80 ? -22.149 -18.884 15.982 1.00 50.12 80 CYS A CA 1
ATOM 667 C C . CYS A 1 80 ? -21.607 -20.075 15.192 1.0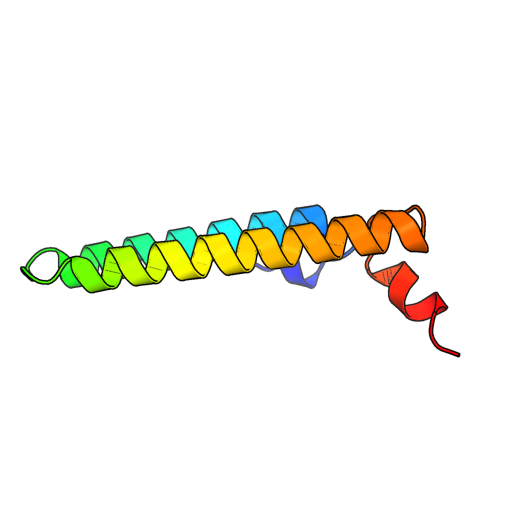0 50.12 80 CYS A C 1
ATOM 669 O O . CYS A 1 80 ? -21.355 -19.895 13.978 1.00 50.12 80 CYS A O 1
#

Nearest PDB structures (foldseek):
  8q0a-assembly1_K  TM=9.129E-01  e=4.203E-03  Bos taurus
  6zkb-assembly1_K  TM=9.113E-01  e=4.791E-03  Ovis aries
  7v2c-assembly1_k  TM=8.347E-01  e=2.333E-03  Sus scrofa
  7vys-assembly1_k  TM=8.448E-01  e=4.488E-03  Sus scrofa
  7ak5-assembly1_K  TM=8.504E-01  e=5.460E-03  Mus musculus

Organism: NCBI:txid1940904

Radius of gyration: 16.38 Å; Cα contacts (8 Å, |Δi|>4): 44; chains: 1; bounding box: 41×22×39 Å

pLDDT: mean 77.0, std 14.5, range [38.69, 95.12]

Sequence (80 aa):
MYSFFYKSYHLLNMLLSLEYFSLMIFMNLYLLTWGMMEKYVLMYFLVFCVCEGAFGLSLLVSLVRFNGNDYVQSLFLTKC

Solvent-accessible surface area (backbone atoms only — not comparable to full-atom values): 4709 Å² total; per-residue (Å²): 110,72,61,57,78,75,55,60,56,39,50,67,63,48,52,55,54,48,53,54,50,52,50,56,52,48,55,53,52,50,63,75,40,69,87,52,89,74,58,62,63,60,54,54,51,50,54,52,54,52,51,53,49,55,52,52,50,53,50,51,56,50,41,34,72,76,66,73,44,61,35,58,71,58,64,62,71,70,67,123